Protein AF-A0A957U880-F1 (afdb_monomer_lite)

Secondary structure (DSSP, 8-state):
-----TTS----TT---HHHHHHHHIIIIIHHHHHHHHHHHHHHHHHHHHTTHHHHHHHHHHHT--BTTB-HHHHHHHHHHHHHHHHHHHS-BGGGTB-HHHHHHS---PPPP-

Structure (mmCIF, N/CA/C/O backbone):
data_AF-A0A957U880-F1
#
_entry.id   AF-A0A957U880-F1
#
loop_
_atom_site.group_PDB
_atom_site.id
_atom_site.type_symbol
_atom_site.label_atom_id
_atom_site.label_alt_id
_atom_site.label_comp_id
_atom_site.label_asym_id
_atom_site.label_entity_id
_atom_site.label_seq_id
_atom_site.pdbx_PDB_ins_code
_atom_site.Cartn_x
_atom_site.Cartn_y
_atom_site.Cartn_z
_atom_site.occupancy
_atom_site.B_iso_or_equiv
_atom_site.auth_seq_id
_atom_site.auth_comp_id
_atom_site.auth_asym_id
_atom_site.auth_atom_id
_atom_site.pdbx_PDB_model_num
ATOM 1 N N . MET A 1 1 ? 27.651 17.893 -54.219 1.00 44.50 1 MET A N 1
ATOM 2 C CA . MET A 1 1 ? 26.603 18.422 -53.323 1.00 44.50 1 MET A CA 1
ATOM 3 C C . MET A 1 1 ? 25.313 17.728 -53.703 1.00 44.50 1 MET A C 1
ATOM 5 O O . MET A 1 1 ? 24.781 18.037 -54.759 1.00 44.50 1 MET A O 1
ATOM 9 N N . SER A 1 2 ? 24.894 16.730 -52.926 1.00 44.53 2 SER A N 1
ATOM 10 C CA . SER A 1 2 ? 23.605 16.066 -53.131 1.00 44.53 2 SER A CA 1
ATOM 11 C C . SER A 1 2 ? 22.705 16.386 -51.949 1.00 44.53 2 SER A C 1
ATOM 13 O O . SER A 1 2 ? 23.175 16.462 -50.816 1.00 44.53 2 SER A O 1
ATOM 15 N N . MET A 1 3 ? 21.460 16.676 -52.302 1.00 45.03 3 MET A N 1
ATOM 16 C CA . MET A 1 3 ? 20.406 17.324 -51.537 1.00 45.03 3 MET A CA 1
ATOM 17 C C . MET A 1 3 ? 20.154 16.682 -50.171 1.00 45.03 3 MET A C 1
ATOM 19 O O . MET A 1 3 ? 20.068 15.463 -50.057 1.00 45.03 3 MET A O 1
ATOM 23 N N . LEU A 1 4 ? 19.983 17.541 -49.161 1.00 54.16 4 LEU A N 1
ATOM 24 C CA . LEU A 1 4 ? 19.221 17.232 -47.955 1.00 54.16 4 LEU A CA 1
ATOM 25 C C . LEU A 1 4 ? 17.855 16.712 -48.400 1.00 54.16 4 LEU A C 1
ATOM 27 O O . LEU A 1 4 ? 17.105 17.456 -49.027 1.00 54.16 4 LEU A O 1
ATOM 31 N N . ASP A 1 5 ? 17.581 15.445 -48.120 1.00 49.97 5 ASP A N 1
ATOM 32 C CA . ASP A 1 5 ? 16.283 14.827 -48.347 1.00 49.97 5 ASP A CA 1
ATOM 33 C C . ASP A 1 5 ? 15.302 15.365 -47.285 1.00 49.97 5 ASP A C 1
ATOM 35 O O . ASP A 1 5 ? 15.467 15.066 -46.098 1.00 49.97 5 ASP A O 1
ATOM 39 N N . PRO A 1 6 ? 14.321 16.212 -47.653 1.00 54.06 6 PRO A N 1
ATOM 40 C CA . PRO A 1 6 ? 13.426 16.854 -46.692 1.00 54.06 6 PRO A CA 1
ATOM 41 C C . PRO A 1 6 ? 12.331 15.910 -46.164 1.00 54.06 6 PRO A C 1
ATOM 43 O O . PRO A 1 6 ? 11.467 16.356 -45.412 1.00 54.06 6 PRO A O 1
ATOM 46 N N . TYR A 1 7 ? 12.355 14.623 -46.535 1.00 54.28 7 TYR A N 1
ATOM 47 C CA . TYR A 1 7 ? 11.350 13.628 -46.144 1.00 54.28 7 TYR A CA 1
ATOM 48 C C . TYR A 1 7 ? 11.829 12.612 -45.098 1.00 54.28 7 TYR A C 1
ATOM 50 O O . TYR A 1 7 ? 11.103 11.669 -44.778 1.00 54.28 7 TYR A O 1
ATOM 58 N N . VAL A 1 8 ? 13.007 12.808 -44.495 1.00 52.38 8 VAL A N 1
ATOM 59 C CA . VAL A 1 8 ? 13.421 12.007 -43.334 1.00 52.38 8 VAL A CA 1
ATOM 60 C C . VAL A 1 8 ? 12.702 12.537 -42.089 1.00 52.38 8 VAL A C 1
ATOM 62 O O . VAL A 1 8 ? 13.179 13.425 -41.390 1.00 52.38 8 VAL A O 1
ATOM 65 N N . VAL A 1 9 ? 11.543 11.928 -41.830 1.00 50.84 9 VAL A N 1
ATOM 66 C CA . VAL A 1 9 ? 10.718 12.009 -40.613 1.00 50.84 9 VAL A CA 1
ATOM 67 C C . VAL A 1 9 ? 9.807 13.237 -40.522 1.00 50.84 9 VAL A C 1
ATOM 69 O O . VAL A 1 9 ? 9.964 14.114 -39.676 1.00 50.84 9 VAL A O 1
ATOM 72 N N . SER A 1 10 ? 8.735 13.227 -41.318 1.00 46.69 10 SER A N 1
ATOM 73 C CA . SER A 1 10 ? 7.482 13.858 -40.896 1.00 46.69 10 SER A CA 1
ATOM 74 C C . SER A 1 10 ? 6.793 12.976 -39.838 1.00 46.69 10 SER A C 1
ATOM 76 O O . SER A 1 10 ? 5.798 12.312 -40.124 1.00 46.69 10 SER A O 1
ATOM 78 N N . ASN A 1 11 ? 7.321 12.946 -38.612 1.00 50.66 11 ASN A N 1
ATOM 79 C CA . ASN A 1 11 ? 6.483 12.611 -37.462 1.00 50.66 11 ASN A CA 1
ATOM 80 C C . ASN A 1 11 ? 5.771 13.902 -37.062 1.00 50.66 11 ASN A C 1
ATOM 82 O O . ASN A 1 11 ? 6.403 14.931 -36.824 1.00 50.66 11 ASN A O 1
ATOM 86 N N . SER A 1 12 ? 4.447 13.846 -37.093 1.00 51.25 12 SER A N 1
ATOM 87 C CA . SER A 1 12 ? 3.511 14.888 -36.690 1.00 51.25 12 SER A CA 1
ATOM 88 C C . SER A 1 12 ? 4.006 15.697 -35.492 1.00 51.25 12 SER A C 1
ATOM 90 O O . SER A 1 12 ? 4.378 15.166 -34.449 1.00 51.25 12 SER A O 1
ATOM 92 N N . THR A 1 13 ? 3.998 17.013 -35.662 1.00 57.06 13 THR A N 1
ATOM 93 C CA . THR A 1 13 ? 4.324 18.016 -34.654 1.00 57.06 13 THR A CA 1
ATOM 94 C C . THR A 1 13 ? 3.539 17.762 -33.357 1.00 57.06 13 THR A C 1
ATOM 96 O O . THR A 1 13 ? 2.361 18.090 -33.286 1.00 57.06 13 THR A O 1
ATOM 99 N N . GLY A 1 14 ? 4.192 17.198 -32.331 1.00 62.75 14 GLY A N 1
ATOM 100 C CA . GLY A 1 14 ? 3.728 17.248 -30.936 1.00 62.75 14 GLY A CA 1
ATOM 101 C C . GLY A 1 14 ? 3.570 15.925 -30.176 1.00 62.75 14 GLY A C 1
ATOM 102 O O . GLY A 1 14 ? 3.538 15.977 -28.949 1.00 62.75 14 GLY A O 1
ATOM 103 N N . GLU A 1 15 ? 3.511 14.764 -30.834 1.00 71.62 15 GLU A N 1
ATOM 104 C CA . GLU A 1 15 ? 3.246 13.481 -30.152 1.00 71.62 15 GLU A CA 1
ATOM 105 C C . GLU A 1 15 ? 4.496 12.590 -30.076 1.00 71.62 15 GLU A C 1
ATOM 107 O O . GLU A 1 15 ? 5.219 12.410 -31.058 1.00 71.62 15 GLU A O 1
ATOM 112 N N . LEU A 1 16 ? 4.768 12.051 -28.882 1.00 81.62 16 LEU A N 1
ATOM 113 C CA . LEU A 1 16 ? 5.831 11.070 -28.658 1.00 81.62 16 LEU A CA 1
ATOM 114 C C . LEU A 1 16 ? 5.352 9.674 -29.087 1.00 81.62 16 LEU A C 1
ATOM 116 O O . LEU A 1 16 ? 4.164 9.379 -28.962 1.00 81.62 16 L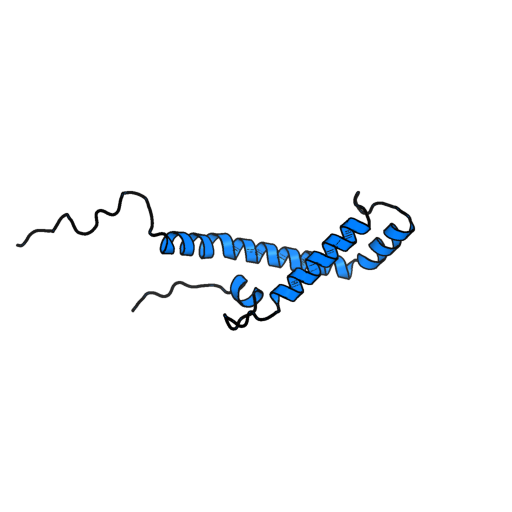EU A O 1
ATOM 120 N N . PRO A 1 17 ? 6.255 8.776 -29.520 1.00 91.44 17 PRO A N 1
ATOM 121 C CA . PRO A 1 17 ? 5.940 7.356 -29.623 1.00 91.44 17 PRO A CA 1
ATOM 122 C C . PRO A 1 17 ? 5.385 6.815 -28.298 1.00 91.44 17 PRO A C 1
ATOM 124 O O . PRO A 1 17 ? 5.858 7.191 -27.219 1.00 91.44 17 PRO A O 1
ATOM 127 N N . ALA A 1 18 ? 4.404 5.914 -28.375 1.00 89.00 18 ALA A N 1
ATOM 128 C CA . ALA A 1 18 ? 3.668 5.424 -27.210 1.00 89.00 18 ALA A CA 1
ATOM 129 C C . ALA A 1 18 ? 4.590 4.802 -26.147 1.00 89.00 18 ALA A C 1
ATOM 131 O O . ALA A 1 18 ? 4.429 5.038 -24.951 1.00 89.00 18 ALA A O 1
ATOM 132 N N . GLU A 1 19 ? 5.603 4.043 -26.562 1.00 90.12 19 GLU A N 1
ATOM 133 C CA . GLU A 1 19 ? 6.593 3.447 -25.668 1.00 90.12 19 GLU A CA 1
ATOM 134 C C . GLU A 1 19 ? 7.417 4.501 -24.917 1.00 90.12 19 GLU A C 1
ATOM 136 O O . GLU A 1 19 ? 7.727 4.325 -23.735 1.00 90.12 19 GLU A O 1
ATOM 141 N N . GLN A 1 20 ? 7.733 5.620 -25.574 1.00 88.81 20 GLN A N 1
ATOM 142 C CA . GLN A 1 20 ? 8.492 6.712 -24.978 1.00 88.81 20 GLN A CA 1
ATOM 143 C C . GLN A 1 20 ? 7.626 7.495 -23.991 1.00 88.81 20 GLN A C 1
ATOM 145 O O . GLN A 1 20 ? 8.080 7.803 -22.886 1.00 88.81 20 GLN A O 1
ATOM 150 N N . GLU A 1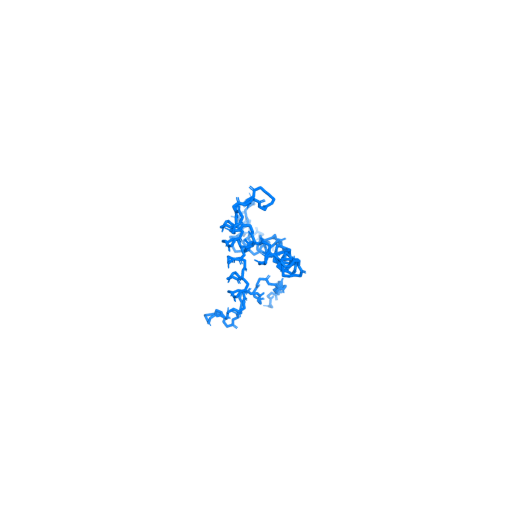 21 ? 6.376 7.771 -24.355 1.00 90.38 21 GLU A N 1
ATOM 151 C CA . GLU A 1 21 ? 5.404 8.407 -23.470 1.00 90.38 21 GLU A CA 1
ATOM 152 C C .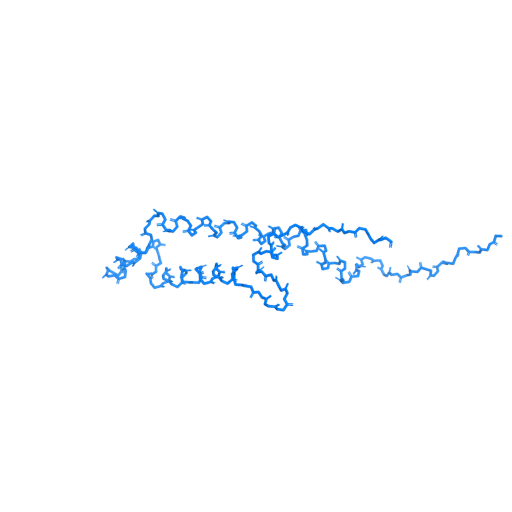 GLU A 1 21 ? 5.175 7.569 -22.203 1.00 90.38 21 GLU A C 1
ATOM 154 O O . GLU A 1 21 ? 5.321 8.075 -21.085 1.00 90.38 21 GLU A O 1
ATOM 159 N N . ILE A 1 22 ? 4.908 6.269 -22.361 1.00 91.25 22 ILE A N 1
ATOM 160 C CA . ILE A 1 22 ? 4.688 5.346 -21.243 1.00 91.25 22 ILE A CA 1
ATOM 161 C C . ILE A 1 22 ? 5.919 5.294 -20.340 1.00 91.25 22 ILE A C 1
ATOM 163 O O . ILE A 1 22 ? 5.788 5.432 -19.123 1.00 91.25 22 ILE A O 1
ATOM 167 N N . ALA A 1 23 ? 7.122 5.136 -20.901 1.00 91.12 23 ALA A N 1
ATOM 168 C CA . ALA A 1 23 ? 8.346 5.085 -20.106 1.00 91.12 23 ALA A CA 1
ATOM 169 C C . ALA A 1 23 ? 8.549 6.372 -19.290 1.00 91.12 23 ALA A C 1
ATOM 171 O O . ALA A 1 23 ? 8.884 6.310 -18.103 1.00 91.12 23 ALA A O 1
ATOM 172 N N . ILE A 1 24 ? 8.296 7.538 -19.893 1.00 90.38 24 ILE A N 1
ATOM 173 C CA . ILE A 1 24 ? 8.384 8.834 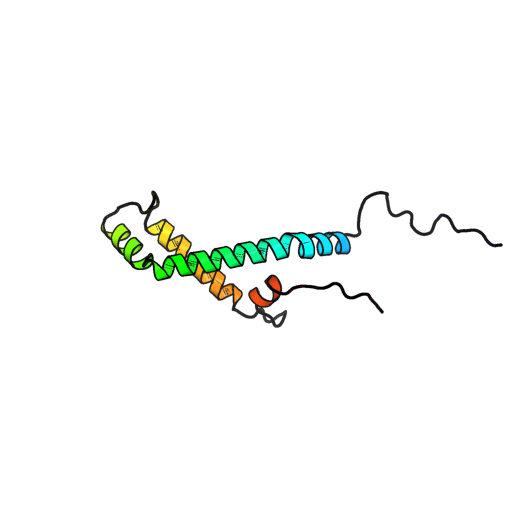-19.213 1.00 90.38 24 ILE A CA 1
ATOM 174 C C . ILE A 1 24 ? 7.372 8.910 -18.067 1.00 90.38 24 ILE A C 1
ATOM 176 O O . ILE A 1 24 ? 7.764 9.235 -16.943 1.00 90.38 24 ILE A O 1
ATOM 180 N N . LEU A 1 25 ? 6.101 8.586 -18.315 1.00 93.56 25 LEU A N 1
ATOM 181 C CA . LEU A 1 25 ? 5.049 8.639 -17.297 1.00 93.56 25 LEU A CA 1
ATOM 182 C C . LEU A 1 25 ? 5.326 7.671 -16.143 1.00 93.56 25 LEU A C 1
ATOM 184 O O . LEU A 1 25 ? 5.255 8.057 -14.973 1.00 93.56 25 LEU A O 1
ATOM 188 N N . VAL A 1 26 ? 5.702 6.432 -16.456 1.00 93.50 26 VAL A N 1
ATOM 189 C CA . VAL A 1 26 ? 5.978 5.396 -15.457 1.00 93.50 26 VAL A CA 1
ATOM 190 C C . VAL A 1 26 ? 7.169 5.784 -14.583 1.00 93.50 26 VAL A C 1
ATOM 192 O O . VAL A 1 26 ? 7.070 5.751 -13.356 1.00 93.50 26 VAL A O 1
ATOM 195 N N . VAL A 1 27 ? 8.288 6.188 -15.189 1.00 92.00 27 VAL A N 1
ATOM 196 C CA . VAL A 1 27 ? 9.531 6.460 -14.453 1.00 92.00 27 VAL A CA 1
ATOM 197 C C . VAL A 1 27 ? 9.472 7.784 -13.695 1.00 92.00 27 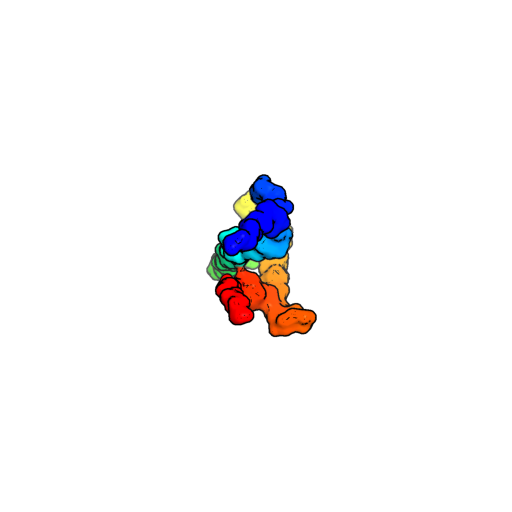VAL A C 1
ATOM 199 O O . VAL A 1 27 ? 9.967 7.853 -12.567 1.00 92.00 27 VAL A O 1
ATOM 202 N N . ARG A 1 28 ? 8.890 8.834 -14.288 1.00 91.56 28 ARG A N 1
ATOM 203 C CA . ARG A 1 28 ? 8.919 10.186 -13.708 1.00 91.56 28 ARG A CA 1
ATOM 204 C C . ARG A 1 28 ? 7.748 10.494 -12.786 1.00 91.56 28 ARG A C 1
ATOM 206 O O . ARG A 1 28 ? 7.902 11.365 -11.937 1.00 91.56 28 ARG A O 1
ATOM 213 N N . LYS A 1 29 ? 6.612 9.811 -12.940 1.00 93.62 29 LYS A N 1
ATOM 214 C CA . LYS A 1 29 ? 5.395 10.112 -12.178 1.00 93.62 29 LYS A CA 1
ATOM 215 C C . LYS A 1 29 ? 4.903 8.915 -11.376 1.00 93.62 29 LYS A C 1
ATOM 217 O O . LYS A 1 29 ? 4.963 8.941 -10.151 1.00 93.62 29 LYS A O 1
ATOM 222 N N . ILE A 1 30 ? 4.499 7.846 -12.060 1.00 94.88 30 ILE A N 1
ATOM 223 C CA . ILE A 1 30 ? 3.759 6.748 -11.426 1.00 94.88 30 ILE A CA 1
ATOM 224 C C . ILE A 1 30 ? 4.608 6.011 -10.387 1.00 94.88 30 ILE A C 1
ATOM 226 O O . ILE A 1 30 ? 4.189 5.875 -9.242 1.00 94.88 30 ILE A O 1
ATOM 230 N N . LEU A 1 31 ? 5.819 5.559 -10.733 1.00 95.06 31 LEU A N 1
ATOM 231 C CA . LEU A 1 31 ? 6.660 4.831 -9.777 1.00 95.06 31 LEU A CA 1
ATOM 232 C C . LEU A 1 31 ? 7.079 5.697 -8.574 1.00 95.06 31 LEU A C 1
ATOM 234 O O . LEU A 1 31 ? 6.988 5.204 -7.452 1.00 95.06 31 LEU A O 1
ATOM 238 N N . PRO A 1 32 ? 7.530 6.959 -8.732 1.00 94.75 32 PRO A N 1
ATOM 239 C CA . PRO A 1 32 ? 7.777 7.840 -7.590 1.00 94.75 32 PRO A CA 1
ATOM 240 C C . PRO A 1 32 ? 6.568 8.026 -6.665 1.00 94.75 32 PRO A C 1
ATOM 242 O O . PRO A 1 32 ? 6.729 7.892 -5.451 1.00 94.75 32 PRO A O 1
ATOM 245 N N . GLU A 1 33 ? 5.378 8.279 -7.218 1.00 95.62 33 GLU A N 1
ATOM 246 C CA . GLU A 1 33 ? 4.140 8.422 -6.441 1.00 95.62 33 GLU A CA 1
ATOM 247 C C . GLU A 1 33 ? 3.823 7.128 -5.679 1.00 95.62 33 GLU A C 1
ATOM 249 O O . GLU A 1 33 ? 3.653 7.160 -4.460 1.00 95.62 33 GLU A O 1
ATOM 254 N N . LEU A 1 34 ? 3.875 5.975 -6.355 1.00 94.38 34 LEU A N 1
ATOM 255 C CA . LEU A 1 34 ? 3.660 4.669 -5.726 1.00 94.38 34 LEU A CA 1
ATOM 256 C C . LEU A 1 34 ? 4.652 4.402 -4.591 1.00 94.38 34 LEU A C 1
ATOM 258 O O . LEU A 1 34 ? 4.246 3.940 -3.528 1.00 94.38 34 LEU A O 1
ATOM 262 N N . ARG A 1 35 ? 5.942 4.724 -4.761 1.00 94.12 35 ARG A N 1
ATOM 263 C CA . ARG A 1 35 ? 6.939 4.580 -3.684 1.00 94.12 35 ARG A CA 1
ATOM 264 C C . ARG A 1 35 ? 6.586 5.432 -2.468 1.00 94.12 35 ARG A C 1
ATOM 266 O O . ARG A 1 35 ? 6.701 4.947 -1.344 1.00 94.12 35 ARG A O 1
ATOM 273 N N . SER A 1 36 ? 6.156 6.675 -2.689 1.00 94.81 36 SER A N 1
ATOM 274 C CA . SER A 1 36 ? 5.728 7.564 -1.607 1.00 94.81 36 SER A CA 1
ATOM 275 C C . SER A 1 36 ? 4.517 6.992 -0.873 1.00 94.81 36 SER A C 1
ATOM 277 O O . SER A 1 36 ? 4.535 6.886 0.351 1.00 94.81 36 SER A O 1
ATOM 279 N N . THR A 1 37 ? 3.490 6.559 -1.606 1.00 94.44 37 THR A N 1
ATOM 280 C CA . THR A 1 37 ? 2.281 5.969 -1.020 1.00 94.44 37 THR A CA 1
ATOM 281 C C . THR A 1 37 ? 2.591 4.687 -0.248 1.00 94.44 37 THR A C 1
ATOM 283 O O . THR A 1 37 ? 2.112 4.522 0.870 1.00 94.44 37 THR A O 1
ATOM 286 N N . LEU A 1 38 ? 3.437 3.803 -0.785 1.00 93.31 38 LEU A N 1
ATOM 287 C CA . LEU A 1 38 ? 3.862 2.581 -0.096 1.00 93.31 38 LEU A CA 1
ATOM 288 C C . LEU A 1 38 ? 4.610 2.881 1.210 1.00 93.31 38 LEU A C 1
ATOM 290 O O . LEU A 1 38 ? 4.382 2.210 2.215 1.00 93.31 38 LEU A O 1
ATOM 294 N N . ALA A 1 39 ? 5.458 3.913 1.232 1.00 93.06 39 ALA A N 1
ATOM 295 C CA . ALA A 1 39 ? 6.117 4.349 2.460 1.00 93.06 39 ALA A CA 1
ATOM 296 C C . ALA A 1 39 ? 5.104 4.848 3.506 1.00 93.06 39 ALA A C 1
ATOM 298 O O . ALA A 1 39 ? 5.196 4.472 4.676 1.00 93.06 39 ALA A O 1
ATOM 299 N N . THR A 1 40 ? 4.103 5.631 3.089 1.00 94.62 40 THR A N 1
ATOM 300 C CA . THR A 1 40 ? 3.010 6.078 3.968 1.00 94.62 40 THR A CA 1
ATOM 301 C C . THR A 1 40 ? 2.205 4.903 4.522 1.00 94.62 40 THR A C 1
ATOM 303 O O . THR A 1 40 ? 1.929 4.870 5.718 1.00 94.62 40 THR A O 1
ATOM 306 N N . LEU A 1 41 ? 1.866 3.918 3.687 1.00 92.94 41 LEU A N 1
ATOM 307 C CA . LEU A 1 41 ? 1.116 2.728 4.100 1.00 92.94 41 LEU A CA 1
ATOM 308 C C . LEU A 1 41 ? 1.885 1.890 5.128 1.00 92.94 41 LEU A C 1
ATOM 310 O O . LEU A 1 41 ? 1.299 1.444 6.114 1.00 92.94 41 LEU A O 1
ATOM 314 N N . ASN A 1 42 ? 3.198 1.729 4.942 1.00 91.19 42 ASN A N 1
ATOM 315 C CA . ASN A 1 42 ? 4.057 1.062 5.921 1.00 91.19 42 ASN A CA 1
ATOM 316 C C . ASN A 1 42 ? 4.082 1.822 7.254 1.00 91.19 42 ASN A C 1
ATOM 318 O O . ASN A 1 42 ? 3.926 1.214 8.311 1.00 91.19 42 ASN A O 1
ATOM 322 N N . GLY A 1 43 ? 4.222 3.151 7.212 1.00 92.88 43 GLY A N 1
ATOM 323 C CA . GLY A 1 43 ? 4.159 3.987 8.412 1.00 92.88 43 GLY A CA 1
ATOM 324 C C . GLY A 1 43 ? 2.817 3.862 9.138 1.00 92.88 43 GLY A C 1
ATOM 325 O O . GLY A 1 43 ? 2.786 3.664 10.349 1.00 92.88 43 GLY A O 1
ATOM 326 N N . MET A 1 44 ? 1.708 3.882 8.396 1.00 92.94 44 MET A N 1
ATOM 327 C CA . MET A 1 44 ? 0.363 3.725 8.952 1.00 92.94 44 MET A CA 1
ATOM 328 C C . MET A 1 44 ? 0.175 2.374 9.644 1.00 92.94 44 MET A C 1
ATOM 330 O O . MET A 1 44 ? -0.416 2.323 10.718 1.00 92.94 44 MET A O 1
ATOM 334 N N . GLN A 1 45 ? 0.697 1.284 9.079 1.00 90.19 45 GLN A N 1
ATOM 335 C CA . GLN A 1 45 ? 0.596 -0.033 9.707 1.00 90.19 45 GLN A CA 1
ATOM 336 C C . GLN A 1 45 ? 1.467 -0.141 10.972 1.00 90.19 45 GLN A C 1
ATOM 338 O O . GLN A 1 45 ? 1.057 -0.761 11.953 1.00 90.19 45 GLN A O 1
ATOM 343 N N . GLN A 1 46 ? 2.635 0.510 11.000 1.00 92.12 46 GLN A N 1
ATOM 344 C CA . GLN A 1 46 ? 3.421 0.622 12.230 1.00 92.12 46 GLN A CA 1
ATOM 345 C C . GLN A 1 46 ? 2.655 1.397 13.301 1.00 92.12 46 GLN A C 1
ATOM 347 O O . GLN A 1 46 ? 2.540 0.922 14.429 1.00 92.12 46 GLN A O 1
ATOM 352 N N . THR A 1 47 ? 2.074 2.549 12.952 1.00 93.31 47 THR A N 1
ATOM 353 C CA . THR A 1 47 ? 1.205 3.306 13.860 1.00 93.31 47 THR A CA 1
ATOM 354 C C . THR A 1 47 ? 0.043 2.445 14.345 1.00 93.31 47 THR A C 1
ATOM 356 O O . THR A 1 47 ? -0.227 2.414 15.541 1.00 93.31 47 THR A O 1
ATOM 359 N N . TRP A 1 48 ? -0.602 1.698 13.453 1.00 92.06 48 TRP A N 1
ATOM 360 C CA . TRP A 1 48 ? -1.706 0.808 13.791 1.00 92.06 48 TRP A CA 1
ATOM 361 C C . TRP A 1 48 ? -1.322 -0.221 14.858 1.00 92.06 48 TRP A C 1
ATOM 363 O O . TRP A 1 48 ? -2.025 -0.380 15.855 1.00 92.06 48 TRP A O 1
ATOM 373 N N . HIS A 1 49 ? -0.198 -0.913 14.666 1.00 89.44 49 HIS A N 1
ATOM 374 C CA . HIS A 1 49 ? 0.226 -1.966 15.581 1.00 89.44 49 HIS A CA 1
ATOM 375 C C . HIS A 1 49 ? 0.761 -1.406 16.904 1.00 89.44 49 HIS A C 1
ATOM 377 O O . HIS A 1 49 ? 0.363 -1.866 17.970 1.00 89.44 49 HIS A O 1
ATOM 383 N N . LEU A 1 50 ? 1.603 -0.368 16.851 1.00 94.19 50 LEU A N 1
ATOM 384 C CA . LEU A 1 50 ? 2.213 0.234 18.043 1.00 94.19 50 LEU A CA 1
ATOM 385 C C . LEU A 1 50 ? 1.196 0.909 18.971 1.00 94.19 50 LEU A C 1
ATOM 387 O O . LEU A 1 50 ? 1.464 1.042 20.161 1.00 94.19 50 LEU A O 1
ATOM 391 N N . ASN A 1 51 ? 0.044 1.330 18.444 1.00 94.12 51 ASN A N 1
ATOM 392 C CA . ASN A 1 51 ? -1.017 1.959 19.232 1.00 94.12 51 ASN A CA 1
ATOM 393 C C . ASN A 1 51 ? -2.127 0.981 19.652 1.00 94.12 51 ASN A C 1
ATOM 395 O O . ASN A 1 51 ? -3.162 1.428 20.139 1.00 94.12 51 ASN A O 1
ATOM 399 N N . GLY A 1 52 ? -1.943 -0.333 19.471 1.00 93.50 52 GLY A N 1
ATOM 400 C CA . GLY A 1 52 ? -2.920 -1.330 19.927 1.00 93.50 52 GLY A CA 1
ATOM 401 C C . GLY A 1 52 ? -4.296 -1.175 19.270 1.00 93.50 52 GLY A C 1
ATOM 402 O O . GLY A 1 52 ? -5.337 -1.328 19.913 1.00 93.50 52 GLY A O 1
ATOM 403 N N . MET A 1 53 ? -4.322 -0.811 17.982 1.00 94.56 53 MET A N 1
ATOM 404 C CA . MET A 1 53 ? -5.583 -0.673 17.250 1.00 94.56 53 MET A CA 1
ATOM 405 C C . MET A 1 53 ? -6.437 -1.952 17.267 1.00 94.56 53 MET A C 1
ATOM 407 O O . MET A 1 53 ? -7.649 -1.816 17.425 1.00 94.56 53 MET A O 1
ATOM 411 N N . PRO A 1 54 ? -5.887 -3.182 17.153 1.00 92.31 54 PRO A N 1
ATOM 412 C CA . PRO A 1 54 ? -6.694 -4.401 17.247 1.00 92.31 54 PRO A CA 1
ATOM 413 C C . PRO A 1 54 ? -7.506 -4.502 18.546 1.00 92.31 54 PRO A C 1
ATOM 415 O O . PRO A 1 54 ? -8.679 -4.874 18.515 1.00 92.31 54 PRO A O 1
ATOM 418 N N . GLU A 1 55 ? -6.914 -4.128 19.679 1.00 94.81 55 GLU A N 1
ATOM 419 C CA . GLU A 1 55 ? -7.560 -4.151 20.989 1.00 94.81 55 GLU A CA 1
ATOM 420 C C . GLU A 1 55 ? -8.666 -3.096 21.082 1.00 94.81 55 GLU A C 1
ATOM 422 O O . GLU A 1 55 ? -9.769 -3.396 21.547 1.00 94.81 55 GLU A O 1
ATOM 427 N N . LEU A 1 56 ? -8.400 -1.881 20.588 1.00 95.31 56 LEU A N 1
ATOM 428 C CA . LEU A 1 56 ? -9.387 -0.799 20.534 1.00 95.31 56 LEU A CA 1
ATOM 429 C C . LEU A 1 56 ? -10.589 -1.180 19.662 1.00 95.31 56 LEU A C 1
ATOM 431 O O . LEU A 1 56 ? -11.735 -0.974 20.059 1.00 95.31 56 LEU A O 1
ATOM 435 N N . ILE A 1 57 ? -10.337 -1.790 18.504 1.00 95.44 57 ILE A N 1
ATOM 436 C CA . ILE A 1 57 ? -11.376 -2.261 17.581 1.00 95.44 57 ILE A CA 1
ATOM 437 C C . ILE A 1 57 ? -12.203 -3.378 18.222 1.00 95.44 57 ILE A C 1
ATOM 439 O O . ILE A 1 57 ? -13.431 -3.352 18.148 1.00 95.44 57 ILE A O 1
ATOM 443 N N . ALA A 1 58 ? -11.561 -4.333 18.899 1.00 94.69 58 ALA A N 1
ATOM 444 C CA . ALA A 1 58 ? -12.261 -5.406 19.599 1.00 94.69 58 ALA A CA 1
ATOM 445 C C . ALA A 1 58 ? -13.121 -4.888 20.765 1.00 94.69 58 ALA A C 1
ATOM 447 O O . ALA A 1 58 ? -14.194 -5.436 21.027 1.00 94.69 58 ALA A O 1
ATOM 448 N N . ALA A 1 59 ? -12.673 -3.842 21.466 1.00 95.25 59 ALA A N 1
ATOM 449 C CA . ALA A 1 59 ? -13.458 -3.182 22.504 1.00 95.25 59 ALA A CA 1
ATOM 450 C C . ALA A 1 59 ? -14.677 -2.459 21.910 1.00 95.25 59 ALA A C 1
ATOM 452 O O . ALA A 1 59 ? -15.797 -2.697 22.360 1.00 95.25 59 ALA A O 1
ATOM 453 N N . ALA A 1 60 ? -14.477 -1.673 20.848 1.00 94.69 60 ALA A N 1
ATOM 454 C CA . ALA A 1 60 ? -15.545 -0.966 20.142 1.00 94.69 60 ALA A CA 1
ATOM 455 C C . ALA A 1 60 ? -16.597 -1.919 19.552 1.00 94.69 60 ALA A C 1
ATOM 457 O O . ALA A 1 60 ? -17.795 -1.660 19.631 1.00 94.69 60 ALA A O 1
ATOM 458 N N . ALA A 1 61 ? -16.173 -3.077 19.035 1.00 94.69 61 ALA A N 1
ATOM 459 C CA . ALA A 1 61 ? -17.085 -4.112 18.550 1.00 94.69 61 ALA A CA 1
ATOM 460 C C . ALA A 1 61 ? -17.999 -4.667 19.657 1.00 94.69 61 ALA A C 1
ATOM 462 O O . ALA A 1 61 ? -19.130 -5.061 19.380 1.00 94.69 61 ALA A O 1
ATOM 463 N N . LYS A 1 62 ? -17.522 -4.699 20.909 1.00 95.12 62 LYS A N 1
ATOM 464 C CA . LYS A 1 62 ? -18.306 -5.153 22.069 1.00 95.12 62 LYS A CA 1
ATOM 465 C C . LYS A 1 62 ? -19.207 -4.056 22.629 1.00 95.12 62 LYS A C 1
ATOM 467 O O . LYS A 1 62 ? -20.308 -4.370 23.070 1.00 95.12 62 LYS A O 1
ATOM 472 N N . SER A 1 63 ? -18.742 -2.805 22.652 1.00 93.56 63 SER A N 1
ATOM 473 C CA . SER A 1 63 ? -19.509 -1.671 23.185 1.00 93.56 63 SER A CA 1
ATOM 474 C C . SER A 1 63 ? -20.515 -1.096 22.184 1.00 93.56 63 SER A C 1
ATOM 476 O O . SER A 1 63 ? -21.462 -0.431 22.593 1.00 93.56 63 SER A O 1
ATOM 478 N N . GLY A 1 64 ? -20.339 -1.358 20.885 1.00 92.38 64 GLY A N 1
ATOM 479 C CA . GLY A 1 64 ? -21.117 -0.727 19.817 1.00 92.38 64 GLY A CA 1
ATOM 480 C C . GLY A 1 64 ? -20.717 0.730 19.556 1.00 92.38 64 GLY A C 1
ATOM 481 O O . GLY A 1 64 ? -21.415 1.436 18.831 1.00 92.38 64 GLY A O 1
ATOM 482 N N . GLU A 1 65 ? -19.614 1.196 20.147 1.00 94.06 65 GLU A N 1
ATOM 483 C CA . GLU A 1 65 ? -19.110 2.555 19.967 1.00 94.06 65 GLU A CA 1
ATOM 484 C C . GLU A 1 65 ? -18.386 2.721 18.626 1.00 94.06 65 GLU A C 1
ATOM 486 O O . GLU A 1 65 ? -17.802 1.786 18.073 1.00 94.06 65 GLU A O 1
ATOM 491 N N . LEU A 1 66 ? -18.397 3.950 18.108 1.00 96.44 66 LEU A N 1
ATOM 492 C CA . LEU A 1 66 ? -17.654 4.310 16.905 1.00 96.44 66 LEU A CA 1
ATOM 493 C C . LEU A 1 66 ? -16.233 4.747 17.266 1.00 96.44 66 LEU A C 1
ATOM 495 O O . LEU A 1 66 ? -16.031 5.585 18.144 1.00 96.44 66 LEU A O 1
ATOM 499 N N . LEU A 1 67 ? -15.252 4.257 16.515 1.00 94.94 67 LEU A N 1
ATOM 500 C CA . LEU A 1 67 ? -13.863 4.699 16.601 1.00 94.94 67 LEU A CA 1
ATOM 501 C C . LEU A 1 67 ? -13.614 5.758 15.533 1.00 94.94 67 LEU A C 1
ATOM 503 O O . LEU A 1 67 ? -13.708 5.474 14.339 1.00 94.94 67 LEU A O 1
ATOM 507 N N . ALA A 1 68 ? -13.330 6.988 15.964 1.00 94.75 68 ALA A N 1
ATOM 508 C CA . ALA A 1 68 ? -13.181 8.148 15.080 1.00 94.75 68 ALA A CA 1
ATOM 509 C C . ALA A 1 68 ? -14.351 8.309 14.080 1.00 94.75 68 ALA A C 1
ATOM 511 O O . ALA A 1 68 ? -14.149 8.681 12.930 1.00 94.75 68 ALA A O 1
ATOM 512 N N . GLY A 1 69 ? -15.578 8.001 14.516 1.00 96.62 69 GLY A N 1
ATOM 513 C CA . GLY A 1 69 ? -16.781 8.081 13.679 1.00 96.62 69 GLY A CA 1
ATOM 514 C C . GLY A 1 69 ? -17.026 6.875 12.766 1.00 96.62 69 GLY A C 1
ATOM 515 O O . GLY A 1 69 ? -18.007 6.879 12.028 1.00 96.62 69 GLY A O 1
ATOM 516 N N . HIS A 1 70 ? -16.194 5.833 12.834 1.00 97.62 70 HIS A N 1
ATOM 517 C CA . HIS A 1 70 ? -16.313 4.635 12.004 1.00 97.62 70 HIS A CA 1
ATOM 518 C C . HIS A 1 70 ? -16.621 3.381 12.822 1.00 97.62 70 HIS A C 1
ATOM 520 O O . HIS A 1 70 ? -16.225 3.259 13.985 1.00 97.62 70 HIS A O 1
ATOM 526 N N . SER A 1 71 ? -17.344 2.448 12.200 1.00 97.12 71 SER A N 1
ATOM 527 C CA . SER A 1 71 ? -17.728 1.189 12.833 1.00 97.12 71 SER A CA 1
ATOM 528 C C . SER A 1 71 ? -16.509 0.292 13.055 1.00 97.12 71 SER A C 1
ATOM 530 O O . SER A 1 71 ? -15.551 0.318 12.279 1.00 97.12 71 SER A O 1
ATOM 532 N N . ALA A 1 72 ? -16.546 -0.544 14.095 1.00 96.62 72 ALA A N 1
ATOM 533 C CA . ALA A 1 72 ? -15.496 -1.538 14.317 1.00 96.62 72 ALA A CA 1
ATOM 534 C C . ALA A 1 72 ? -15.339 -2.489 13.113 1.00 96.62 72 ALA A C 1
ATOM 536 O O . ALA A 1 72 ? -14.227 -2.896 12.792 1.00 96.62 72 ALA A O 1
ATOM 537 N N . GLU A 1 73 ? -16.433 -2.796 12.410 1.00 95.88 73 GLU A N 1
ATOM 538 C CA . GLU A 1 73 ? -16.408 -3.627 11.204 1.00 95.88 73 GLU A CA 1
ATOM 539 C C . GLU A 1 73 ? -15.600 -2.980 10.067 1.00 95.88 73 GLU A C 1
ATOM 541 O O . GLU A 1 73 ? -14.776 -3.651 9.444 1.00 95.88 73 GLU A O 1
ATOM 546 N N . ASP A 1 74 ? -15.778 -1.679 9.821 1.00 97.44 74 ASP A N 1
ATOM 547 C CA . ASP A 1 74 ? -15.008 -0.966 8.795 1.00 97.44 74 ASP A CA 1
ATOM 548 C C . ASP A 1 74 ? -13.520 -0.933 9.140 1.00 97.44 74 ASP A C 1
ATOM 550 O O . ASP A 1 74 ? -12.683 -1.222 8.283 1.00 97.44 74 ASP A O 1
ATOM 554 N N . TRP A 1 75 ? -13.183 -0.692 10.410 1.00 96.19 75 TRP A N 1
ATOM 555 C CA . TRP A 1 75 ? -11.800 -0.767 10.875 1.00 96.19 75 TRP A CA 1
ATOM 556 C C . TRP A 1 75 ? -11.183 -2.156 10.640 1.00 96.19 75 TRP A C 1
ATOM 558 O O . TRP A 1 75 ? -10.068 -2.251 10.122 1.00 96.19 75 TRP A O 1
ATOM 568 N N . VAL A 1 76 ? -11.905 -3.243 10.942 1.00 94.75 76 VAL A N 1
ATOM 569 C CA . VAL A 1 76 ? -11.437 -4.613 10.653 1.00 94.75 76 VAL A CA 1
ATOM 570 C C . VAL A 1 76 ? -11.197 -4.811 9.155 1.00 94.75 76 VAL A C 1
ATOM 572 O O . VAL A 1 76 ? -10.160 -5.356 8.765 1.00 94.75 76 VAL A O 1
ATOM 575 N N . ARG A 1 77 ? -12.121 -4.356 8.300 1.00 95.81 77 ARG A N 1
ATOM 576 C CA . ARG A 1 77 ? -11.987 -4.464 6.838 1.00 95.81 77 ARG A CA 1
ATOM 577 C C . ARG A 1 77 ? -10.753 -3.715 6.335 1.00 95.81 77 ARG A C 1
ATOM 579 O O . ARG A 1 77 ? -9.983 -4.277 5.557 1.00 95.81 77 ARG A O 1
ATOM 586 N N . TRP A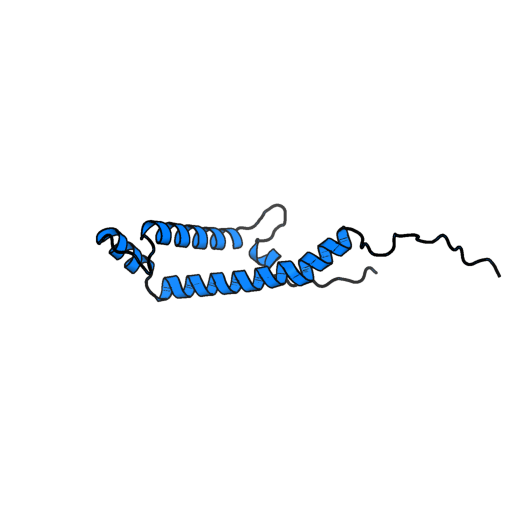 1 78 ? -10.520 -2.491 6.807 1.00 94.50 78 TRP A N 1
ATOM 587 C CA . TRP A 1 78 ? -9.353 -1.696 6.411 1.00 94.50 78 TRP A CA 1
ATOM 588 C C . TRP A 1 78 ? -8.037 -2.351 6.823 1.00 94.50 78 TRP A C 1
ATOM 590 O O . TRP A 1 78 ? -7.139 -2.484 5.992 1.00 94.50 78 TRP A O 1
ATOM 600 N N . GLY A 1 79 ? -7.936 -2.810 8.074 1.00 92.38 79 GLY A N 1
ATOM 601 C CA . GLY A 1 79 ? -6.746 -3.504 8.565 1.00 92.38 79 GLY A CA 1
ATOM 602 C C . GLY A 1 79 ? -6.469 -4.794 7.789 1.00 92.38 79 GLY A C 1
ATOM 603 O O . GLY A 1 79 ? -5.326 -5.072 7.435 1.00 92.38 79 GLY A O 1
ATOM 604 N N . THR A 1 80 ? -7.522 -5.543 7.454 1.00 93.12 80 THR A N 1
ATOM 605 C CA . THR A 1 80 ? -7.413 -6.791 6.685 1.00 93.12 80 THR A CA 1
ATOM 606 C C . THR A 1 80 ? -6.864 -6.535 5.282 1.00 93.12 80 THR A C 1
ATOM 608 O O . THR A 1 80 ? -5.914 -7.195 4.864 1.00 93.12 80 THR A O 1
ATOM 611 N N . VAL A 1 81 ? -7.411 -5.548 4.563 1.00 94.56 81 VAL A N 1
ATOM 612 C CA . VAL A 1 81 ? -6.941 -5.191 3.213 1.00 94.56 81 VAL A CA 1
ATOM 613 C C . VAL A 1 81 ? -5.508 -4.662 3.249 1.00 94.56 81 VAL A C 1
ATOM 615 O O . VAL A 1 81 ? -4.703 -5.028 2.394 1.00 94.56 81 VAL A O 1
ATOM 618 N N . LEU A 1 82 ? -5.167 -3.837 4.244 1.00 91.50 82 LEU A N 1
ATOM 619 C CA . LEU A 1 82 ? -3.813 -3.306 4.393 1.00 91.50 82 LEU A CA 1
ATOM 620 C C . LEU A 1 82 ? -2.787 -4.427 4.594 1.00 91.50 82 LEU A C 1
ATOM 622 O O . LEU A 1 82 ? -1.752 -4.429 3.929 1.00 91.50 82 LEU A O 1
ATOM 626 N N . THR A 1 83 ? -3.087 -5.390 5.467 1.00 90.88 83 THR A N 1
ATOM 627 C CA . THR A 1 83 ? -2.225 -6.554 5.709 1.00 90.88 83 THR A CA 1
ATOM 628 C C . THR A 1 83 ? -2.095 -7.418 4.457 1.00 90.88 83 THR A C 1
ATOM 630 O O . THR A 1 83 ? -0.976 -7.690 4.028 1.00 90.88 83 THR A O 1
ATOM 633 N N . ALA A 1 84 ? -3.209 -7.759 3.802 1.00 94.88 84 ALA A N 1
ATOM 634 C CA . ALA A 1 84 ? -3.195 -8.573 2.586 1.00 94.88 84 ALA A CA 1
ATOM 635 C C . ALA A 1 84 ? -2.392 -7.917 1.448 1.00 94.88 84 ALA A C 1
ATOM 637 O O . ALA A 1 84 ? -1.651 -8.584 0.726 1.00 94.88 84 ALA A O 1
ATOM 638 N N . MET A 1 85 ? -2.493 -6.593 1.298 1.00 94.31 85 MET A N 1
ATOM 639 C CA . MET A 1 85 ? -1.700 -5.850 0.320 1.00 94.31 85 MET A CA 1
ATOM 640 C C . MET A 1 85 ? -0.199 -5.939 0.619 1.00 94.31 85 MET A C 1
ATOM 642 O O . MET A 1 85 ? 0.596 -6.103 -0.305 1.00 94.31 85 MET A O 1
ATOM 646 N N . GLN A 1 86 ? 0.207 -5.844 1.885 1.00 91.75 86 GLN A N 1
ATOM 647 C CA . GLN A 1 86 ? 1.618 -5.972 2.244 1.00 91.75 86 GLN A CA 1
ATOM 648 C C . GLN A 1 86 ? 2.165 -7.377 2.034 1.00 91.75 86 GLN A C 1
ATOM 650 O O . GLN A 1 86 ? 3.287 -7.520 1.551 1.00 91.75 86 GLN A O 1
ATOM 655 N N . GLU A 1 87 ? 1.376 -8.398 2.352 1.00 94.69 87 GLU A N 1
ATOM 656 C CA . GLU A 1 87 ? 1.732 -9.783 2.062 1.00 94.69 87 GLU A CA 1
ATOM 657 C C . GLU A 1 87 ? 1.933 -9.969 0.558 1.00 94.69 87 GLU A C 1
ATOM 659 O O . GLU A 1 87 ? 2.998 -10.414 0.132 1.00 94.69 87 GLU A O 1
ATOM 664 N N . TRP A 1 88 ? 0.974 -9.520 -0.257 1.00 96.06 88 TRP A N 1
ATOM 665 C CA . TRP A 1 88 ? 1.075 -9.578 -1.715 1.00 96.06 88 TRP A CA 1
ATOM 666 C C . TRP A 1 88 ? 2.338 -8.891 -2.248 1.00 96.06 88 TRP A C 1
ATOM 668 O O . TRP A 1 88 ? 3.011 -9.442 -3.118 1.00 96.06 88 TRP A O 1
ATOM 678 N N . LEU A 1 89 ? 2.720 -7.733 -1.695 1.00 96.06 89 LEU A N 1
ATOM 679 C CA . LEU A 1 89 ? 3.943 -7.025 -2.092 1.00 96.06 89 LEU A CA 1
ATOM 680 C C . LEU A 1 89 ? 5.221 -7.863 -1.910 1.00 96.06 89 LEU A C 1
ATOM 682 O O . LEU A 1 89 ? 6.218 -7.585 -2.582 1.00 96.06 89 LEU A O 1
ATOM 686 N N . GLN A 1 90 ? 5.201 -8.864 -1.027 1.00 96.31 90 GLN A N 1
ATOM 687 C CA . GLN A 1 90 ? 6.326 -9.760 -0.750 1.00 96.31 90 GLN A CA 1
ATOM 688 C C . GLN A 1 90 ? 6.224 -11.119 -1.453 1.00 96.31 90 GLN A C 1
ATOM 690 O O . GLN A 1 90 ? 7.216 -11.846 -1.493 1.00 96.31 90 GLN A O 1
ATOM 695 N N . VAL A 1 91 ? 5.075 -11.468 -2.038 1.00 97.62 91 VAL A N 1
ATOM 696 C CA . VAL A 1 91 ? 4.910 -12.724 -2.782 1.00 97.62 91 VAL A CA 1
ATOM 697 C C . VAL A 1 91 ? 5.588 -12.601 -4.153 1.00 97.62 91 VAL A C 1
ATOM 699 O O . VAL A 1 91 ? 5.261 -11.687 -4.912 1.00 97.62 91 VAL A O 1
ATOM 702 N N . PRO A 1 92 ? 6.529 -13.491 -4.516 1.00 97.25 92 PRO A N 1
ATOM 703 C CA . PRO A 1 92 ? 7.136 -13.476 -5.842 1.00 97.25 92 PRO A CA 1
ATOM 704 C C . PRO A 1 92 ? 6.103 -13.703 -6.951 1.00 97.25 92 PRO A C 1
ATOM 706 O O . PRO A 1 92 ? 5.297 -14.628 -6.883 1.00 97.25 92 PRO A O 1
ATOM 709 N N . ILE A 1 93 ? 6.170 -12.894 -8.009 1.00 97.81 93 ILE A N 1
ATOM 710 C CA . ILE A 1 93 ? 5.459 -13.161 -9.258 1.00 97.81 93 ILE A CA 1
ATOM 711 C C . ILE A 1 93 ? 6.383 -14.018 -10.128 1.00 97.81 93 ILE A C 1
ATOM 713 O O . ILE A 1 93 ? 7.380 -13.526 -10.663 1.00 97.81 93 ILE A O 1
ATOM 717 N N . GLU A 1 94 ? 6.051 -15.303 -10.269 1.00 96.25 94 GLU A N 1
ATOM 718 C CA . GLU A 1 94 ? 6.900 -16.301 -10.940 1.00 96.25 94 GLU A CA 1
ATOM 719 C C . GLU A 1 94 ? 7.297 -15.891 -12.362 1.00 96.25 94 GLU A C 1
ATOM 721 O O . GLU A 1 94 ? 8.465 -15.991 -12.731 1.00 96.25 94 GLU A O 1
ATOM 726 N N . SER A 1 95 ? 6.358 -15.341 -13.138 1.00 97.19 95 SER A N 1
ATOM 727 C CA . SER A 1 95 ? 6.585 -14.960 -14.537 1.00 97.19 95 SER A CA 1
ATOM 728 C C . SER A 1 95 ? 7.620 -13.847 -14.732 1.00 97.19 95 SER A C 1
ATOM 730 O O . SER A 1 95 ? 8.105 -13.665 -15.846 1.00 97.19 95 SER A O 1
ATOM 732 N N . ILE A 1 96 ? 7.949 -13.088 -13.681 1.00 95.44 96 ILE A N 1
ATOM 733 C CA . ILE A 1 96 ? 8.955 -12.013 -13.716 1.00 95.44 96 ILE A CA 1
ATOM 734 C C . ILE A 1 96 ? 10.117 -12.248 -12.740 1.00 95.44 96 ILE A C 1
ATOM 736 O O . ILE A 1 96 ? 11.035 -11.431 -12.688 1.00 95.44 96 ILE A O 1
ATOM 740 N N . GLY A 1 97 ? 10.084 -13.332 -11.955 1.00 95.62 97 GLY A N 1
ATOM 741 C CA . GLY A 1 97 ? 11.139 -13.694 -11.002 1.00 95.62 97 GLY A CA 1
ATOM 742 C C . GLY A 1 97 ? 11.402 -12.653 -9.907 1.00 95.62 97 GLY A C 1
ATOM 743 O O . GLY A 1 97 ? 12.519 -12.573 -9.401 1.00 95.62 97 GLY A O 1
ATOM 744 N N . ALA A 1 98 ? 10.409 -11.828 -9.565 1.00 96.62 98 ALA A N 1
ATOM 745 C CA . ALA A 1 98 ? 10.549 -10.725 -8.616 1.00 96.62 98 ALA A CA 1
ATOM 746 C C . ALA A 1 98 ? 9.270 -10.522 -7.797 1.00 96.62 98 ALA A C 1
ATOM 748 O O . ALA A 1 98 ? 8.170 -10.840 -8.251 1.00 96.62 98 ALA A O 1
ATOM 749 N N . THR A 1 99 ? 9.400 -9.957 -6.597 1.00 97.69 99 THR A N 1
ATOM 750 C CA . THR A 1 99 ? 8.238 -9.509 -5.816 1.00 97.69 99 THR A CA 1
ATOM 751 C C . THR A 1 99 ? 7.716 -8.170 -6.351 1.00 97.69 99 THR A C 1
ATOM 753 O O . THR A 1 99 ? 8.499 -7.370 -6.885 1.00 97.69 99 THR A O 1
ATOM 756 N N . PRO A 1 100 ? 6.418 -7.853 -6.186 1.00 96.75 100 PRO A N 1
ATOM 757 C CA . PRO A 1 100 ? 5.897 -6.539 -6.547 1.00 96.75 100 PRO A CA 1
ATOM 758 C C . PRO A 1 100 ? 6.664 -5.399 -5.868 1.00 96.75 100 PRO A C 1
ATOM 760 O O . PRO A 1 100 ? 6.975 -4.402 -6.518 1.00 96.75 100 PRO A O 1
ATOM 763 N N . ALA A 1 101 ? 7.055 -5.554 -4.596 1.00 95.12 101 ALA A N 1
ATOM 764 C CA . ALA A 1 101 ? 7.870 -4.561 -3.900 1.00 95.12 101 ALA A CA 1
ATOM 765 C C . ALA A 1 101 ? 9.205 -4.306 -4.614 1.00 95.12 101 ALA A C 1
ATOM 767 O O . ALA A 1 101 ? 9.586 -3.151 -4.804 1.00 95.12 101 ALA A O 1
ATOM 768 N N . GLN A 1 102 ? 9.903 -5.356 -5.058 1.00 94.75 102 GLN A N 1
ATOM 769 C CA . GLN A 1 102 ? 11.159 -5.200 -5.795 1.00 94.75 102 GLN A CA 1
ATOM 770 C C . GLN A 1 102 ? 10.955 -4.406 -7.088 1.00 94.75 102 GLN A C 1
ATOM 772 O O . GLN A 1 102 ? 11.745 -3.514 -7.388 1.00 94.75 102 GLN A O 1
ATOM 777 N N . VAL A 1 103 ? 9.881 -4.679 -7.829 1.00 95.25 103 VAL A N 1
ATOM 778 C CA . VAL A 1 103 ? 9.585 -3.994 -9.095 1.00 95.25 103 VAL A CA 1
ATOM 779 C C . VAL A 1 103 ? 9.203 -2.532 -8.868 1.00 95.25 103 VAL A C 1
ATOM 781 O O . VAL A 1 103 ? 9.729 -1.654 -9.553 1.00 95.25 103 VAL A O 1
ATOM 784 N N . LEU A 1 104 ? 8.318 -2.258 -7.909 1.00 94.50 104 LEU A N 1
ATOM 785 C CA . LEU A 1 104 ? 7.778 -0.920 -7.655 1.00 94.50 104 LEU A CA 1
ATOM 786 C C . LEU A 1 104 ? 8.806 0.008 -6.988 1.00 94.50 104 LEU A C 1
ATOM 788 O O . LEU A 1 104 ? 8.890 1.199 -7.305 1.00 94.50 104 LEU A O 1
ATOM 792 N N . LEU A 1 105 ? 9.631 -0.527 -6.085 1.00 92.50 105 LEU A N 1
ATOM 793 C CA . LEU A 1 105 ? 10.610 0.264 -5.335 1.00 92.50 105 LEU A CA 1
ATOM 794 C C . LEU A 1 105 ? 11.932 0.465 -6.091 1.00 92.50 105 LEU A C 1
ATOM 796 O O . LEU A 1 105 ? 12.667 1.410 -5.789 1.00 92.50 105 LEU A O 1
ATOM 800 N N . LYS A 1 106 ? 12.234 -0.358 -7.104 1.00 92.06 106 LYS A N 1
ATOM 801 C CA . LYS A 1 106 ? 13.455 -0.223 -7.909 1.00 92.06 106 LYS A CA 1
ATOM 802 C C . LYS A 1 106 ? 13.510 1.120 -8.635 1.00 92.06 106 LYS A C 1
ATOM 804 O O . LYS A 1 106 ? 12.520 1.607 -9.184 1.00 92.06 106 LYS A O 1
ATOM 809 N N . ARG A 1 107 ? 14.705 1.719 -8.668 1.00 87.56 107 ARG A N 1
ATOM 810 C CA . ARG A 1 107 ? 15.015 2.887 -9.503 1.00 87.56 107 ARG A CA 1
ATOM 811 C C . ARG A 1 107 ? 15.444 2.403 -10.883 1.00 87.56 107 ARG A C 1
ATOM 813 O O . ARG A 1 107 ? 16.506 1.802 -11.023 1.00 87.56 107 ARG A O 1
ATOM 820 N N . TYR A 1 108 ? 14.609 2.652 -11.883 1.00 87.62 108 TYR A N 1
ATOM 821 C CA . TYR A 1 108 ? 14.936 2.368 -13.275 1.00 87.62 108 TYR A CA 1
ATOM 822 C C . TYR A 1 108 ? 15.732 3.541 -13.839 1.00 87.62 108 TYR A C 1
ATOM 824 O O . TYR A 1 108 ? 15.276 4.682 -13.791 1.00 87.62 108 TYR A O 1
ATOM 832 N N . VAL A 1 109 ? 16.936 3.254 -14.326 1.00 79.81 109 VAL A N 1
ATOM 833 C CA . VAL A 1 109 ? 17.799 4.217 -15.012 1.00 79.81 109 VAL A CA 1
ATOM 834 C C . VAL A 1 109 ? 17.801 3.831 -16.484 1.00 79.81 109 VAL A C 1
ATOM 836 O O . VAL A 1 109 ? 18.061 2.669 -16.801 1.00 79.81 109 VAL A O 1
ATOM 839 N N . SER A 1 110 ? 17.481 4.778 -17.367 1.00 74.38 110 SER A N 1
ATOM 840 C CA . SER A 1 110 ? 17.581 4.561 -18.810 1.00 74.38 110 SER A CA 1
ATOM 841 C C . SER A 1 110 ? 19.032 4.253 -19.171 1.00 74.38 110 SER A C 1
ATOM 843 O O . SER A 1 110 ? 19.934 4.988 -18.775 1.00 74.38 110 SER A O 1
ATOM 845 N N . GLN A 1 111 ? 19.256 3.164 -19.898 1.00 73.50 111 GLN A N 1
ATOM 846 C CA . GLN A 1 111 ? 20.564 2.849 -20.465 1.00 73.50 111 GLN A CA 1
ATOM 847 C C . GLN A 1 111 ? 20.601 3.395 -21.891 1.00 73.50 111 GLN A C 1
ATOM 849 O O . GLN A 1 111 ? 19.648 3.194 -22.643 1.00 73.50 111 GLN A O 1
ATOM 854 N N . GLU A 1 112 ? 21.671 4.099 -22.258 1.00 50.59 112 GLU A N 1
ATOM 855 C CA . GLU A 1 112 ? 21.903 4.446 -23.660 1.00 50.59 112 GLU A CA 1
ATOM 856 C C . GLU A 1 112 ? 22.158 3.151 -24.438 1.00 50.59 112 GLU A C 1
ATOM 858 O O . GLU A 1 112 ? 22.969 2.315 -24.027 1.00 50.59 112 GLU A O 1
ATOM 863 N N . ALA A 1 113 ? 21.418 2.958 -25.532 1.00 54.59 113 ALA A N 1
ATOM 864 C CA . ALA A 1 113 ? 21.688 1.869 -26.457 1.00 54.59 113 ALA A CA 1
ATOM 865 C C . ALA A 1 113 ? 23.099 2.066 -27.037 1.00 54.59 113 ALA A C 1
ATOM 867 O O . ALA A 1 113 ? 23.431 3.169 -27.471 1.00 54.59 113 ALA A O 1
ATOM 868 N N . LYS A 1 114 ? 23.927 1.018 -26.989 1.00 39.97 114 LYS A N 1
ATOM 869 C CA . LYS A 1 114 ? 25.226 1.000 -27.674 1.00 39.97 114 LYS A CA 1
ATOM 870 C C . LYS A 1 114 ? 25.048 0.891 -29.180 1.00 39.97 114 LYS A C 1
ATOM 872 O O . LYS A 1 114 ? 24.125 0.152 -29.591 1.00 39.97 114 LYS A O 1
#

pLDDT: mean 86.74, std 15.78, range [39.97, 97.81]

Radius of gyration: 24.13 Å; chains: 1; bounding box: 48×35×76 Å

Sequence (114 aa):
MSMLDPYVVSNSTGELPAEQEIAILVVRKILPELRSTLATLNGMQQTWHLNGMPELIAAAAKSGELLAGHSAEDWVRWGTVLTAMQEWLQVPIESIGATPAQVLLKRYVSQEAK

Foldseek 3Di:
DDDDPPPPDPPDPDDDDPVVVVVCCVQVPVLVVVLVVVVVLVVVVVVCVVVPVVVVLVVCQVVVDADVNHHSVVVVVVNVVSVVVVVQQQDDDVVVRGGVVCVSVDNDDDDDDD